Protein AF-X0WYN6-F1 (afdb_monomer)

pLDDT: mean 90.77, std 12.73, range [41.03, 98.69]

Structure (mmCIF, N/CA/C/O backbone):
data_AF-X0WYN6-F1
#
_entry.id   AF-X0WYN6-F1
#
loop_
_atom_site.group_PDB
_atom_site.id
_atom_site.type_symbol
_atom_site.label_atom_id
_atom_site.label_alt_id
_atom_site.label_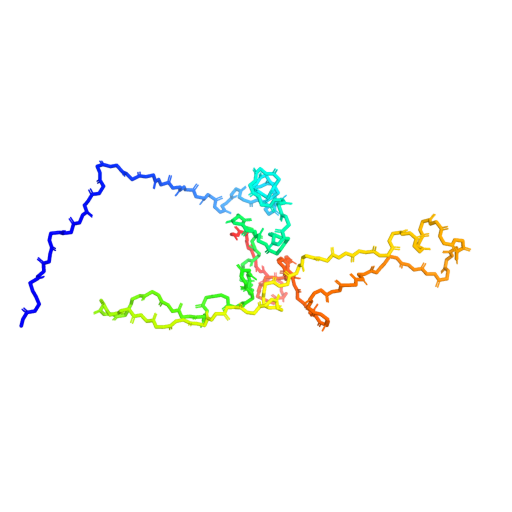comp_id
_atom_site.label_asym_id
_atom_site.label_entity_id
_atom_site.label_seq_id
_atom_site.pdbx_PDB_ins_code
_atom_site.Cartn_x
_atom_site.Cartn_y
_atom_site.Cartn_z
_atom_site.occupancy
_atom_site.B_iso_or_equiv
_atom_site.auth_seq_id
_atom_site.auth_comp_id
_atom_site.auth_asym_id
_atom_site.auth_atom_id
_atom_site.pdbx_PDB_model_num
ATOM 1 N N . MET A 1 1 ? -13.699 32.041 25.623 1.00 41.03 1 MET A N 1
ATOM 2 C CA . MET A 1 1 ? -14.472 30.785 25.516 1.00 41.03 1 MET A CA 1
ATOM 3 C C . MET A 1 1 ? -14.873 30.617 24.063 1.00 41.03 1 MET A C 1
ATOM 5 O O . MET A 1 1 ? -15.669 31.415 23.590 1.00 41.03 1 MET A O 1
ATOM 9 N N . ALA A 1 2 ? -14.273 29.673 23.338 1.00 46.97 2 ALA A N 1
ATOM 10 C CA . ALA A 1 2 ? -14.686 29.385 21.968 1.00 46.97 2 ALA A CA 1
ATOM 11 C C . ALA A 1 2 ? -16.079 28.740 22.003 1.00 46.97 2 ALA A C 1
ATOM 13 O O . ALA A 1 2 ? -16.290 27.730 22.676 1.00 46.97 2 ALA A O 1
ATOM 14 N N . THR A 1 3 ? -17.046 29.357 21.334 1.00 49.25 3 THR A N 1
ATOM 15 C CA . THR A 1 3 ? -18.385 28.808 21.130 1.00 49.25 3 THR A CA 1
ATOM 16 C C . THR A 1 3 ? -18.256 27.507 20.341 1.00 49.25 3 THR A C 1
ATOM 18 O O . THR A 1 3 ? -17.789 27.513 19.204 1.00 49.25 3 THR A O 1
ATOM 21 N N . LYS A 1 4 ? -18.649 26.374 20.942 1.00 60.62 4 LYS A N 1
ATOM 22 C CA . LYS A 1 4 ? -18.767 25.089 20.238 1.00 60.62 4 LYS A CA 1
ATOM 23 C C . LYS A 1 4 ? -19.792 25.256 19.115 1.00 60.62 4 LYS A C 1
ATOM 25 O O . LYS A 1 4 ? -20.994 25.285 19.370 1.00 60.62 4 LYS A O 1
ATOM 30 N N . GLY A 1 5 ? -19.310 25.432 17.887 1.00 62.56 5 GLY A N 1
ATOM 31 C CA . GLY A 1 5 ? -20.147 25.457 16.694 1.00 62.56 5 GLY A CA 1
ATOM 32 C C . GLY A 1 5 ? -20.925 24.148 16.553 1.00 62.56 5 GLY A C 1
ATOM 33 O O . GLY A 1 5 ? -20.474 23.090 16.994 1.00 62.56 5 GLY A O 1
ATOM 34 N N . LYS A 1 6 ? -22.116 24.223 15.955 1.00 66.88 6 LYS A N 1
ATOM 35 C CA . LYS A 1 6 ? -22.964 23.060 15.674 1.00 66.88 6 LYS A CA 1
ATOM 36 C C . LYS A 1 6 ? -22.184 22.072 14.800 1.00 66.88 6 LYS A C 1
ATOM 38 O O . LYS A 1 6 ? -21.827 22.403 13.674 1.00 66.88 6 LYS A O 1
ATOM 43 N N . GLN A 1 7 ? -21.922 20.877 15.325 1.00 72.25 7 GLN A N 1
ATOM 44 C CA . GLN A 1 7 ? -21.230 19.815 14.600 1.00 72.25 7 GLN A CA 1
ATOM 45 C C . GLN A 1 7 ? -22.065 19.432 13.372 1.00 72.25 7 GLN A C 1
ATOM 47 O O . GLN A 1 7 ? -23.235 19.061 13.498 1.00 72.25 7 GLN A O 1
ATOM 52 N N . MET A 1 8 ? -21.494 19.595 12.178 1.00 79.25 8 MET A N 1
ATOM 53 C CA . MET A 1 8 ? -22.143 19.182 10.937 1.00 79.25 8 MET A CA 1
ATOM 54 C C . MET A 1 8 ? -22.258 17.658 10.956 1.00 79.25 8 MET A C 1
ATOM 56 O O . MET A 1 8 ? -21.262 16.965 11.147 1.00 79.25 8 MET A O 1
ATOM 60 N N . THR A 1 9 ? -23.475 17.143 10.817 1.00 85.75 9 THR A N 1
ATOM 61 C CA . THR A 1 9 ? -23.752 15.704 10.850 1.00 85.75 9 THR A CA 1
ATOM 62 C C . THR A 1 9 ? -24.212 15.249 9.474 1.00 85.75 9 THR A C 1
ATOM 64 O O . THR A 1 9 ? -24.998 15.931 8.814 1.00 85.75 9 THR A O 1
ATOM 67 N N . SER A 1 10 ? -23.692 14.108 9.022 1.00 89.50 10 SER A N 1
ATOM 68 C CA . SER A 1 10 ? -24.180 13.459 7.807 1.00 89.50 10 SER A CA 1
ATOM 69 C C . SER A 1 10 ? -25.486 12.723 8.098 1.00 89.50 10 SER A C 1
ATOM 71 O O . SER A 1 10 ? -25.633 12.112 9.155 1.00 89.50 10 SER A O 1
ATOM 73 N N . GLN A 1 11 ? -26.417 12.730 7.142 1.00 94.50 11 GLN A N 1
ATOM 74 C CA . GLN A 1 11 ? -27.670 11.972 7.248 1.00 94.50 11 GLN A CA 1
ATOM 75 C C . GLN A 1 11 ? -27.462 10.461 7.065 1.00 94.50 11 GLN A C 1
ATOM 77 O O . GLN A 1 11 ? -28.289 9.662 7.498 1.00 94.50 11 GLN A O 1
ATOM 82 N N . ARG A 1 12 ? -26.377 10.055 6.388 1.00 96.12 12 ARG A N 1
ATOM 83 C CA . ARG A 1 12 ? -26.022 8.650 6.126 1.00 96.12 12 ARG A CA 1
ATOM 84 C C . ARG A 1 12 ? -24.507 8.462 6.168 1.00 96.12 12 ARG A C 1
ATOM 86 O O . ARG A 1 12 ? -23.762 9.372 5.818 1.00 96.12 12 ARG A O 1
ATOM 93 N N . GLN A 1 13 ? -24.061 7.266 6.538 1.00 95.31 13 GLN A N 1
ATOM 94 C CA . GLN A 1 13 ? -22.648 6.895 6.582 1.00 95.31 13 GLN A CA 1
ATOM 95 C C . GLN A 1 13 ? -22.429 5.633 5.744 1.00 95.31 13 GLN A C 1
ATOM 97 O O . GLN A 1 13 ? -23.089 4.621 5.976 1.00 95.31 13 GLN A O 1
ATOM 102 N N . LEU A 1 14 ? -21.522 5.696 4.766 1.00 97.31 14 LEU A N 1
ATOM 103 C CA . LEU A 1 14 ? -21.011 4.499 4.095 1.00 97.31 14 LEU A CA 1
ATOM 104 C C . LEU A 1 14 ? -20.043 3.781 5.039 1.00 97.31 14 LEU A C 1
ATOM 106 O O . LEU A 1 14 ? -19.267 4.435 5.738 1.00 97.31 14 LEU A O 1
ATOM 110 N N . ALA A 1 15 ? -20.098 2.454 5.060 1.00 97.12 15 ALA A N 1
ATOM 111 C CA . ALA A 1 15 ? -19.247 1.615 5.891 1.00 97.12 15 ALA A CA 1
ATOM 112 C C . ALA A 1 15 ? -18.784 0.392 5.095 1.00 97.12 15 ALA A C 1
ATOM 114 O O . ALA A 1 15 ? -19.501 -0.085 4.214 1.00 97.12 15 ALA A O 1
ATOM 115 N N . TRP A 1 16 ? -17.603 -0.113 5.440 1.00 97.88 16 TRP A N 1
ATOM 116 C CA . TRP A 1 16 ? -16.998 -1.300 4.847 1.00 97.88 16 TRP A CA 1
ATOM 117 C C . TRP A 1 16 ? -16.734 -2.340 5.930 1.00 97.88 16 TRP A C 1
ATOM 119 O O . TRP A 1 16 ? -16.474 -1.993 7.082 1.00 97.88 16 TRP A O 1
ATOM 129 N N . VAL A 1 17 ? -16.801 -3.613 5.551 1.00 98.06 17 VAL A N 1
ATOM 130 C CA . VAL A 1 17 ? -16.438 -4.743 6.408 1.00 98.06 17 VAL A CA 1
ATOM 131 C C . VAL A 1 17 ? -15.464 -5.610 5.625 1.00 98.06 17 VAL A C 1
ATOM 133 O O . VAL A 1 17 ? -15.786 -6.052 4.523 1.00 98.06 17 VAL A O 1
ATOM 136 N N . PHE A 1 18 ? -14.291 -5.847 6.205 1.00 97.62 18 PHE A N 1
ATOM 137 C CA . PHE A 1 18 ? -13.262 -6.720 5.653 1.00 97.62 18 PHE A CA 1
ATOM 138 C C . PHE A 1 18 ? -13.195 -7.992 6.501 1.00 97.62 18 PHE A C 1
ATOM 140 O O . PHE A 1 18 ? -12.959 -7.925 7.706 1.00 97.62 18 PHE A O 1
ATOM 147 N N . ASP A 1 19 ? -13.447 -9.148 5.886 1.00 98.38 19 ASP A N 1
ATOM 148 C CA . ASP A 1 19 ? -13.337 -10.447 6.556 1.00 98.38 19 ASP A CA 1
ATOM 149 C C . ASP A 1 19 ? -11.922 -11.002 6.376 1.00 98.38 19 ASP A C 1
ATOM 151 O O . ASP A 1 19 ? -11.578 -11.554 5.327 1.00 98.38 19 ASP A O 1
ATOM 155 N N . LEU A 1 20 ? -11.104 -10.856 7.417 1.00 98.38 20 LEU A N 1
ATOM 156 C CA . LEU A 1 20 ? -9.699 -11.268 7.405 1.00 98.38 20 LEU A CA 1
ATOM 157 C C . LEU A 1 20 ? -9.524 -12.792 7.335 1.00 98.38 20 LEU A C 1
ATOM 159 O O . LEU A 1 20 ? -8.460 -13.258 6.950 1.00 98.38 20 LEU A O 1
ATOM 163 N N . ASN A 1 21 ? -10.572 -13.578 7.612 1.00 98.44 21 ASN A N 1
ATOM 164 C CA . ASN A 1 21 ? -10.540 -15.031 7.411 1.00 98.44 21 ASN A CA 1
ATOM 165 C C . ASN A 1 21 ? -10.623 -15.417 5.927 1.00 98.44 21 ASN A C 1
ATOM 167 O O . ASN A 1 21 ? -10.370 -16.567 5.571 1.00 98.44 21 ASN A O 1
ATOM 171 N N . LYS A 1 22 ? -11.055 -14.486 5.068 1.00 98.38 22 LYS A N 1
ATOM 172 C CA . LYS A 1 22 ? -11.306 -14.721 3.639 1.00 98.38 22 LYS A CA 1
ATOM 173 C C . LYS A 1 22 ? -10.367 -13.948 2.724 1.00 98.38 22 LYS A C 1
ATOM 175 O O . LYS A 1 22 ? -10.362 -14.215 1.523 1.00 98.38 22 LYS A O 1
ATOM 180 N N . CYS A 1 23 ? -9.620 -12.985 3.255 1.00 98.56 23 CYS A N 1
ATOM 181 C CA . CYS A 1 23 ? -8.604 -12.284 2.487 1.00 98.56 23 CYS A CA 1
ATOM 182 C C . CYS A 1 23 ? -7.462 -13.248 2.150 1.00 98.56 23 CYS A C 1
ATOM 184 O O . CYS A 1 23 ? -6.943 -13.931 3.027 1.00 98.56 23 CYS A O 1
ATOM 186 N N . ILE A 1 24 ? -7.080 -13.293 0.874 1.00 98.44 24 ILE A N 1
ATOM 187 C CA . ILE A 1 24 ? -6.012 -14.169 0.367 1.00 98.44 24 ILE A CA 1
ATOM 188 C C . ILE A 1 24 ? -4.813 -13.381 -0.176 1.00 98.44 24 ILE A C 1
ATOM 190 O O . ILE A 1 24 ? -4.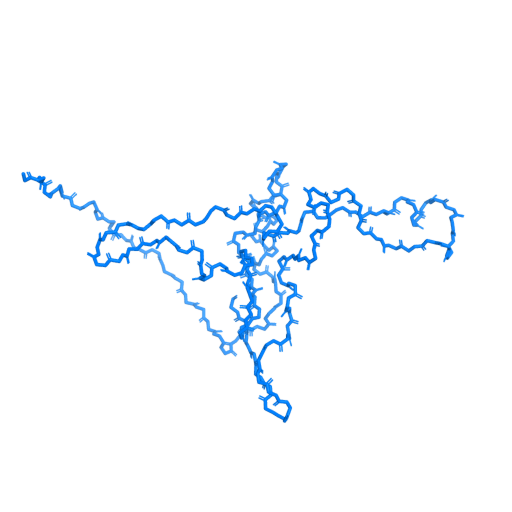020 -13.937 -0.923 1.00 98.44 24 ILE A O 1
ATOM 194 N N . GLY A 1 25 ? -4.735 -12.074 0.093 1.00 98.19 25 GLY A N 1
ATOM 195 C CA . GLY A 1 25 ? -3.580 -11.260 -0.304 1.00 98.19 25 GLY A CA 1
ATOM 196 C C . GLY A 1 25 ? -3.399 -11.050 -1.813 1.00 98.19 25 GLY A C 1
ATOM 197 O O . GLY A 1 25 ? -2.363 -10.573 -2.242 1.00 98.19 25 GLY A O 1
ATOM 198 N N . CYS A 1 26 ? -4.391 -11.356 -2.659 1.00 98.25 26 CYS A N 1
ATOM 199 C CA . CYS A 1 26 ? -4.203 -11.410 -4.119 1.00 98.25 26 CYS A CA 1
ATOM 200 C C . CYS A 1 26 ? -4.056 -10.054 -4.844 1.00 98.25 26 CYS A C 1
ATOM 202 O O . CYS A 1 26 ? -4.060 -10.025 -6.075 1.00 98.25 26 CYS A O 1
ATOM 204 N N . GLN A 1 27 ? -4.024 -8.931 -4.120 1.00 98.44 27 GLN A N 1
ATOM 205 C CA . GLN A 1 27 ? -3.858 -7.566 -4.649 1.00 98.44 27 GLN A CA 1
ATOM 206 C C . GLN A 1 27 ? -4.890 -7.101 -5.697 1.00 98.44 27 GLN A C 1
ATOM 208 O O . GLN A 1 27 ? -4.747 -6.032 -6.292 1.00 98.44 27 GLN A O 1
ATOM 213 N N . THR A 1 28 ? -5.974 -7.849 -5.925 1.00 98.69 28 THR A N 1
ATOM 214 C CA . THR A 1 28 ? -6.960 -7.504 -6.965 1.00 98.69 28 THR A CA 1
ATOM 215 C C . THR A 1 28 ? -7.674 -6.184 -6.662 1.00 98.69 28 THR A C 1
ATOM 217 O O . THR A 1 28 ? -7.913 -5.398 -7.574 1.00 98.69 28 THR A O 1
ATOM 220 N N . CYS A 1 29 ? -7.987 -5.903 -5.394 1.00 98.12 29 CYS A N 1
ATOM 221 C CA . CYS A 1 29 ? -8.564 -4.621 -4.977 1.00 98.12 29 CYS A CA 1
ATOM 222 C C . CYS A 1 29 ? -7.592 -3.450 -5.193 1.00 98.12 29 CYS A C 1
ATOM 224 O O . CYS A 1 29 ? -8.014 -2.405 -5.694 1.00 98.12 29 CYS A O 1
ATOM 226 N N . SER A 1 30 ? -6.310 -3.642 -4.871 1.00 97.75 30 SER A N 1
ATOM 227 C CA . SER A 1 30 ? -5.239 -2.664 -5.075 1.00 97.75 30 SER A CA 1
ATOM 228 C C . SER A 1 30 ? -5.123 -2.292 -6.553 1.00 97.75 30 SER A C 1
ATOM 230 O O . SER A 1 30 ? -5.236 -1.120 -6.913 1.00 97.75 30 SER A O 1
ATOM 232 N N . VAL A 1 31 ? -5.007 -3.297 -7.430 1.00 98.00 31 VAL A N 1
ATOM 233 C CA . VAL A 1 31 ? -4.910 -3.092 -8.883 1.00 98.00 31 VAL A CA 1
ATOM 234 C C . VAL A 1 31 ? -6.190 -2.480 -9.446 1.00 98.00 31 VAL A C 1
ATOM 236 O O . VAL A 1 31 ? -6.108 -1.519 -10.201 1.00 98.00 31 VAL A O 1
ATOM 239 N N . ALA A 1 32 ? -7.372 -2.966 -9.055 1.00 98.56 32 ALA A N 1
ATOM 240 C CA . ALA A 1 32 ? -8.642 -2.427 -9.544 1.00 98.56 32 ALA A CA 1
ATOM 241 C C . ALA A 1 32 ? -8.813 -0.937 -9.210 1.00 98.56 32 ALA A C 1
ATOM 243 O O . ALA A 1 32 ? -9.306 -0.175 -10.036 1.00 98.56 32 ALA A O 1
ATOM 244 N N . CYS A 1 33 ? -8.400 -0.511 -8.014 1.00 98.31 33 CYS A N 1
ATOM 245 C CA . CYS A 1 33 ? -8.416 0.899 -7.643 1.00 98.31 33 CYS A CA 1
ATOM 246 C C . CYS A 1 33 ? -7.392 1.705 -8.449 1.00 98.31 33 CYS A C 1
ATOM 248 O O . CYS A 1 33 ? -7.733 2.768 -8.967 1.00 98.31 33 CYS A O 1
ATOM 250 N N . LYS A 1 34 ? -6.170 1.174 -8.588 1.00 96.94 34 LYS A N 1
ATOM 251 C CA . LYS A 1 34 ? -5.078 1.809 -9.329 1.00 96.94 34 LYS A CA 1
ATOM 252 C C . LYS A 1 34 ? -5.491 2.122 -10.761 1.00 96.94 34 LYS A C 1
ATOM 254 O O . LYS A 1 34 ? -5.463 3.285 -11.141 1.00 96.94 34 LYS A O 1
ATOM 259 N N . VAL A 1 35 ? -5.953 1.108 -11.492 1.00 97.50 35 VAL A N 1
ATOM 260 C CA . VAL A 1 35 ? -6.281 1.235 -12.921 1.00 97.50 35 VAL A CA 1
ATOM 261 C C . VAL A 1 35 ? -7.562 2.018 -13.195 1.00 97.50 35 VAL A C 1
ATOM 263 O O . VAL A 1 35 ? -7.830 2.413 -14.321 1.00 97.50 35 VAL A O 1
ATOM 266 N N . LEU A 1 36 ? -8.399 2.216 -12.173 1.00 98.19 36 LEU A N 1
ATOM 267 C 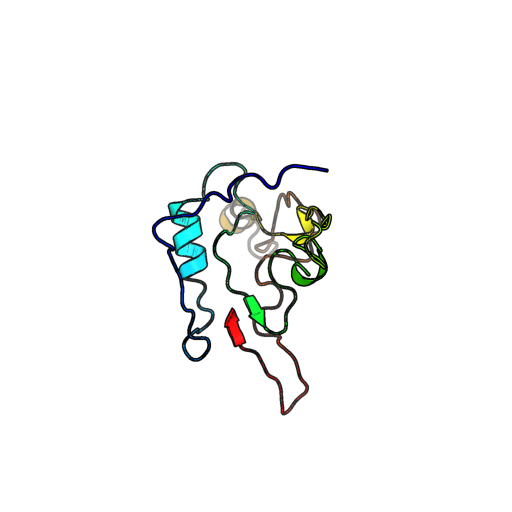CA . LEU A 1 36 ? -9.621 3.000 -12.314 1.00 98.19 36 LEU A CA 1
ATOM 268 C C . LEU A 1 36 ? -9.401 4.481 -11.991 1.00 98.19 36 LEU A C 1
ATOM 270 O O . LEU A 1 36 ? -10.105 5.321 -12.546 1.00 98.19 36 LEU A O 1
ATOM 274 N N . TRP A 1 37 ? -8.473 4.802 -11.082 1.00 98.00 37 TRP A N 1
ATOM 275 C CA . TRP A 1 37 ? -8.405 6.142 -10.493 1.00 98.00 37 TRP A CA 1
ATOM 276 C C . TRP A 1 37 ? -7.022 6.788 -10.403 1.00 98.00 37 TRP A C 1
ATOM 278 O O . TRP A 1 37 ? -6.965 8.003 -10.246 1.00 98.00 37 TRP A O 1
ATOM 288 N N . ALA A 1 38 ? -5.929 6.023 -10.430 1.00 95.44 38 ALA A N 1
ATOM 289 C CA . ALA A 1 38 ? -4.597 6.513 -10.063 1.00 95.44 38 ALA A CA 1
ATOM 290 C C . ALA A 1 38 ? -3.512 6.106 -11.081 1.00 95.44 38 ALA A C 1
ATOM 292 O O . ALA A 1 38 ? -2.425 5.659 -10.697 1.00 95.44 38 ALA A O 1
ATOM 293 N N . GLU A 1 39 ? -3.823 6.256 -12.373 1.00 94.12 39 GLU A N 1
ATOM 294 C CA . GLU A 1 39 ? -2.903 6.017 -13.503 1.00 94.12 39 GLU A CA 1
ATOM 295 C C . GLU A 1 39 ? -2.318 7.300 -14.114 1.00 94.12 39 GLU A C 1
ATOM 297 O O . GLU A 1 39 ? -1.453 7.218 -14.984 1.00 94.12 39 GLU A O 1
ATOM 302 N N . ASP A 1 40 ? -2.782 8.473 -13.679 1.00 95.00 40 ASP A N 1
ATOM 303 C CA . ASP A 1 40 ? -2.333 9.753 -14.225 1.00 95.00 40 ASP A CA 1
ATOM 304 C C . ASP A 1 40 ? -0.882 10.081 -13.820 1.00 95.00 40 ASP A C 1
ATOM 306 O O . ASP A 1 40 ? -0.379 9.621 -12.790 1.00 95.00 40 ASP A O 1
ATOM 310 N N . GLU A 1 41 ? -0.226 10.927 -14.621 1.00 92.38 41 GLU A N 1
ATOM 311 C CA . GLU A 1 41 ? 1.144 11.399 -14.378 1.00 92.38 41 GLU A CA 1
ATOM 312 C C . GLU A 1 41 ? 1.279 12.026 -12.979 1.00 92.38 41 GLU A C 1
ATOM 314 O O . GLU A 1 41 ? 0.502 12.902 -12.583 1.00 92.38 41 GLU A O 1
ATOM 319 N N . GLY A 1 42 ? 2.278 11.571 -12.221 1.00 89.69 42 GLY A N 1
ATOM 320 C CA . GLY A 1 42 ? 2.523 11.985 -10.838 1.00 89.69 42 GLY A CA 1
ATOM 321 C C . GLY A 1 42 ? 1.761 11.168 -9.789 1.00 89.69 42 GLY A C 1
ATOM 322 O O . GLY A 1 42 ? 1.932 11.410 -8.590 1.00 89.69 42 GLY A O 1
ATOM 323 N N . MET A 1 43 ? 0.927 10.206 -10.198 1.00 92.50 43 MET A N 1
ATOM 324 C CA . MET A 1 43 ? 0.211 9.295 -9.297 1.00 92.50 43 MET A CA 1
ATOM 325 C C . MET A 1 43 ? 0.842 7.905 -9.213 1.00 92.50 43 MET A C 1
ATOM 327 O O . MET A 1 43 ? 0.265 7.005 -8.604 1.00 92.50 43 MET A O 1
ATOM 331 N N . GLU A 1 44 ? 2.028 7.691 -9.777 1.00 88.94 44 GLU A N 1
ATOM 332 C CA . GLU A 1 44 ? 2.652 6.373 -9.923 1.00 88.94 44 GLU A CA 1
ATOM 333 C C . GLU A 1 44 ? 2.832 5.680 -8.563 1.00 88.94 44 GLU A C 1
ATOM 335 O O . GLU A 1 44 ? 2.528 4.493 -8.428 1.00 88.94 44 GLU A O 1
ATOM 340 N N . GLN A 1 45 ? 3.206 6.438 -7.528 1.00 88.44 45 GLN A N 1
ATOM 341 C CA . GLN A 1 45 ? 3.386 5.953 -6.151 1.00 88.44 45 GLN A CA 1
ATOM 342 C C . GLN A 1 45 ? 2.078 5.849 -5.349 1.00 88.44 45 GLN A C 1
ATOM 344 O O . GLN A 1 45 ? 2.057 5.278 -4.259 1.00 88.44 45 GLN A O 1
ATOM 349 N N . MET A 1 46 ? 0.968 6.386 -5.865 1.00 92.81 46 MET A N 1
ATOM 350 C CA . MET A 1 46 ? -0.303 6.411 -5.148 1.00 92.81 46 MET A CA 1
ATOM 351 C C . MET A 1 46 ? -1.024 5.068 -5.268 1.00 92.81 46 MET A C 1
ATOM 353 O O . MET A 1 46 ? -1.438 4.659 -6.355 1.00 92.81 46 MET A O 1
ATOM 357 N N . TRP A 1 47 ? -1.220 4.415 -4.125 1.00 93.62 47 TRP A N 1
ATOM 358 C CA . TRP A 1 47 ? -2.040 3.215 -3.974 1.00 93.62 47 TRP A CA 1
ATOM 359 C C . TRP A 1 47 ? -3.121 3.495 -2.933 1.00 93.62 47 TRP A C 1
ATOM 361 O O . TRP A 1 47 ? -2.882 3.385 -1.736 1.00 93.62 47 TRP A O 1
ATOM 371 N N . TRP A 1 48 ? -4.304 3.931 -3.376 1.00 95.94 48 TRP A N 1
ATOM 372 C CA . TRP A 1 48 ? -5.391 4.286 -2.448 1.00 95.94 48 TRP A CA 1
ATOM 373 C C . TRP A 1 48 ? -6.012 3.059 -1.777 1.00 95.94 48 TRP A C 1
ATOM 375 O O . TRP A 1 48 ? -6.487 3.149 -0.649 1.00 95.94 48 TRP A O 1
ATOM 385 N N . MET A 1 49 ? -5.996 1.922 -2.474 1.00 97.00 49 MET A N 1
ATOM 386 C CA . MET A 1 49 ? -6.270 0.608 -1.905 1.00 97.00 49 MET A CA 1
ATOM 387 C C . MET A 1 49 ? -4.951 -0.153 -1.838 1.00 97.00 49 MET A C 1
ATOM 389 O O . MET A 1 49 ? -4.282 -0.314 -2.859 1.00 97.00 49 MET A O 1
ATOM 393 N N . THR A 1 50 ? -4.592 -0.608 -0.644 1.00 96.06 50 THR A N 1
ATOM 394 C CA . THR A 1 50 ? -3.432 -1.467 -0.404 1.00 96.06 50 THR A CA 1
ATOM 395 C C . THR A 1 50 ? -3.880 -2.741 0.297 1.00 96.06 50 THR A C 1
ATOM 397 O O . THR A 1 50 ? -4.961 -2.809 0.881 1.00 96.06 50 THR A O 1
ATOM 400 N N . THR A 1 51 ? -3.057 -3.775 0.194 1.00 97.81 51 THR A N 1
ATOM 401 C CA . THR A 1 51 ? -3.168 -5.000 0.979 1.00 97.81 51 THR A CA 1
ATOM 402 C C . THR A 1 51 ? -1.753 -5.355 1.393 1.00 97.81 51 THR A C 1
ATOM 404 O O . THR A 1 51 ? -0.888 -5.494 0.531 1.00 97.81 51 THR A O 1
ATOM 407 N N . ASN A 1 52 ? -1.501 -5.432 2.692 1.00 97.38 52 ASN A N 1
ATOM 408 C CA . ASN A 1 52 ? -0.179 -5.639 3.267 1.00 97.38 52 ASN A CA 1
ATOM 409 C C . ASN A 1 52 ? -0.194 -6.881 4.158 1.00 97.38 52 ASN A C 1
ATOM 411 O O . ASN A 1 52 ? -1.221 -7.238 4.740 1.00 97.38 52 ASN A O 1
ATOM 415 N N . THR A 1 53 ? 0.966 -7.512 4.303 1.00 98.56 53 THR A N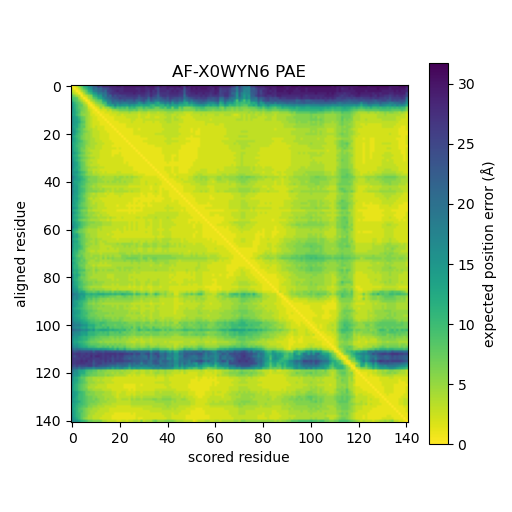 1
ATOM 416 C CA . THR A 1 53 ? 1.161 -8.581 5.285 1.00 98.56 53 THR A CA 1
ATOM 417 C C . THR A 1 53 ? 1.176 -7.998 6.699 1.00 98.56 53 THR A C 1
ATOM 419 O O . THR A 1 53 ? 1.724 -6.922 6.936 1.00 98.56 53 THR A O 1
ATOM 422 N N . GLN A 1 54 ? 0.538 -8.696 7.638 1.00 97.94 54 GLN A N 1
ATOM 423 C CA . GLN A 1 54 ? 0.483 -8.341 9.053 1.00 97.94 54 GLN A CA 1
ATOM 424 C C . GLN A 1 54 ? 0.926 -9.524 9.928 1.00 97.94 54 GLN A C 1
ATOM 426 O O . GLN A 1 54 ? 0.390 -10.620 9.748 1.00 97.94 54 GLN A O 1
ATOM 431 N N . PRO A 1 55 ? 1.834 -9.329 10.907 1.00 97.94 55 PRO A N 1
ATOM 432 C CA . PRO A 1 55 ? 2.546 -8.083 11.203 1.00 97.94 55 PRO A CA 1
ATOM 433 C C . PRO A 1 55 ? 3.517 -7.709 10.072 1.00 97.94 55 PRO A C 1
ATOM 435 O O . PRO A 1 55 ? 4.100 -8.587 9.443 1.00 97.94 55 PRO A O 1
ATOM 438 N N . GLY A 1 56 ? 3.667 -6.410 9.825 1.00 96.88 56 GLY A N 1
ATOM 439 C CA . GLY A 1 56 ? 4.502 -5.858 8.760 1.00 96.88 56 GLY A CA 1
ATOM 440 C C . GLY A 1 56 ? 4.582 -4.335 8.856 1.00 96.88 56 GLY A C 1
ATOM 441 O O . GLY A 1 56 ? 3.945 -3.717 9.709 1.00 96.88 56 GLY A O 1
ATOM 442 N N . ARG A 1 57 ? 5.379 -3.710 7.993 1.00 96.12 57 ARG A N 1
ATOM 443 C CA . ARG A 1 57 ? 5.621 -2.257 7.991 1.00 96.12 57 ARG A CA 1
ATOM 444 C C . ARG A 1 57 ? 4.588 -1.493 7.167 1.00 96.12 57 ARG A C 1
ATOM 446 O O . ARG A 1 57 ? 4.439 -0.288 7.356 1.00 96.12 57 ARG A O 1
ATOM 453 N N . GLY A 1 58 ? 3.872 -2.178 6.278 1.00 94.88 58 GLY A N 1
ATOM 454 C CA . GLY A 1 58 ? 2.783 -1.615 5.482 1.00 94.88 58 GLY A CA 1
ATOM 455 C C . GLY A 1 58 ? 3.219 -0.574 4.443 1.00 94.88 58 GLY A C 1
ATOM 456 O O . GLY A 1 58 ? 4.385 -0.494 4.049 1.00 94.88 58 GLY A O 1
ATOM 457 N N . ALA A 1 59 ? 2.249 0.223 3.989 1.00 93.62 59 ALA A N 1
ATOM 458 C CA . ALA A 1 59 ? 2.424 1.241 2.958 1.00 93.62 59 ALA A CA 1
ATOM 459 C C . ALA A 1 59 ? 1.667 2.536 3.331 1.00 93.62 59 ALA A C 1
ATOM 461 O O . ALA A 1 59 ? 0.434 2.510 3.381 1.00 93.62 59 ALA A O 1
ATOM 462 N N . PRO A 1 60 ? 2.354 3.676 3.555 1.00 93.88 60 PRO A N 1
ATOM 463 C CA . PRO A 1 60 ? 3.812 3.848 3.609 1.00 93.88 60 PRO A CA 1
ATOM 464 C C . PRO A 1 60 ? 4.486 2.995 4.686 1.00 93.88 60 PRO A C 1
ATOM 466 O O . PRO A 1 60 ? 3.849 2.567 5.647 1.00 93.88 60 PRO A O 1
ATOM 469 N N . ARG A 1 61 ? 5.792 2.786 4.543 1.00 94.38 61 ARG A N 1
ATOM 470 C CA . ARG A 1 61 ? 6.602 2.066 5.527 1.00 94.38 61 ARG A CA 1
ATOM 471 C C . ARG A 1 61 ? 6.466 2.685 6.919 1.00 94.38 61 ARG A C 1
ATOM 473 O O . ARG A 1 61 ? 6.724 3.870 7.074 1.00 94.38 61 ARG A O 1
ATOM 480 N N . ASP A 1 62 ? 6.137 1.874 7.919 1.00 96.25 62 ASP A N 1
ATOM 481 C CA . ASP A 1 62 ? 5.966 2.250 9.332 1.00 96.25 62 ASP A CA 1
ATOM 482 C C . ASP A 1 62 ? 4.828 3.255 9.608 1.00 96.25 62 ASP A C 1
ATOM 484 O O . ASP A 1 62 ? 4.864 3.983 10.609 1.00 96.25 62 ASP A O 1
ATOM 488 N N . TRP A 1 63 ? 3.799 3.289 8.751 1.00 95.88 63 TRP A N 1
ATOM 489 C CA . TRP A 1 63 ? 2.693 4.256 8.830 1.00 95.88 63 TRP A CA 1
ATOM 490 C C . TRP A 1 63 ? 2.009 4.339 10.206 1.00 95.88 63 TRP A C 1
ATOM 492 O O . TRP A 1 63 ? 1.611 5.427 10.621 1.00 95.88 63 TRP A O 1
ATOM 502 N N . GLU A 1 64 ? 1.920 3.234 10.955 1.00 96.88 64 GLU A N 1
ATOM 503 C CA . GLU A 1 64 ? 1.300 3.197 12.291 1.00 96.88 64 GLU A CA 1
ATOM 504 C C . GLU A 1 64 ? 2.010 4.103 13.313 1.00 96.88 64 GLU A C 1
ATOM 506 O O . GLU A 1 64 ? 1.416 4.511 14.314 1.00 96.88 64 GLU A O 1
ATOM 511 N N . THR A 1 65 ? 3.275 4.453 13.062 1.00 96.81 65 THR A N 1
ATOM 512 C CA . THR A 1 65 ? 4.095 5.286 13.953 1.00 96.81 65 THR A CA 1
ATOM 513 C C . THR A 1 65 ? 4.242 6.734 13.487 1.00 96.81 65 THR A C 1
ATOM 515 O O . THR A 1 65 ? 4.852 7.545 14.184 1.00 96.81 65 THR A O 1
ATOM 518 N N . MET A 1 66 ? 3.635 7.104 12.354 1.00 97.06 66 MET A N 1
ATOM 519 C CA . MET A 1 66 ? 3.776 8.439 11.756 1.00 97.06 66 MET A CA 1
ATOM 520 C C . MET A 1 66 ? 2.979 9.540 12.472 1.00 97.06 66 MET A C 1
ATOM 522 O O . MET A 1 66 ? 3.086 10.711 12.114 1.00 97.06 66 MET A O 1
ATOM 526 N N . GLY A 1 67 ? 2.210 9.215 13.510 1.00 96.38 67 GLY A N 1
ATOM 527 C CA . GLY A 1 67 ? 1.438 10.197 14.273 1.00 96.38 67 GLY A CA 1
ATOM 528 C C . GLY A 1 67 ? 0.180 10.677 13.543 1.00 96.38 67 GLY A C 1
ATOM 529 O O . GLY A 1 67 ? -0.390 9.971 12.716 1.00 96.38 67 GLY A O 1
ATOM 530 N N . GLY A 1 68 ? -0.297 11.875 13.886 1.00 96.50 68 GLY A N 1
ATOM 531 C CA . GLY A 1 68 ? -1.617 12.352 13.464 1.00 96.50 68 GLY A CA 1
ATOM 532 C C . GLY A 1 68 ? -2.757 11.887 14.379 1.00 96.50 68 GLY A C 1
ATOM 533 O O . GLY A 1 68 ? -2.549 11.412 15.497 1.00 96.50 68 GLY A O 1
ATOM 534 N N . GLY A 1 69 ? -3.997 12.069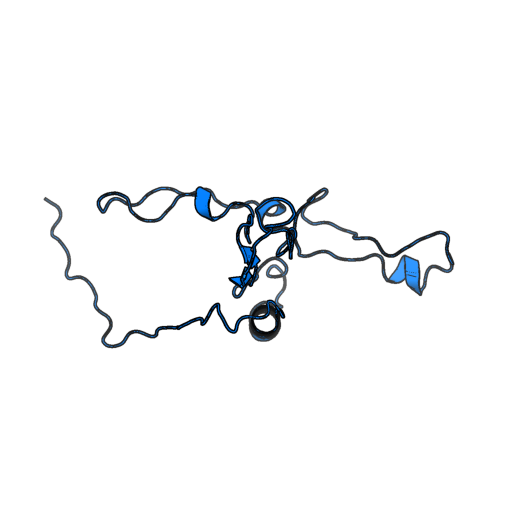 13.923 1.00 96.69 69 GLY A N 1
ATOM 535 C CA . GLY A 1 69 ? -5.189 11.757 14.714 1.00 96.69 69 GLY A CA 1
ATOM 536 C C . GLY A 1 69 ? -5.393 12.700 15.907 1.00 96.69 69 GLY A C 1
ATOM 537 O O . GLY A 1 69 ? -5.022 13.875 15.866 1.00 96.69 69 GLY A O 1
ATOM 538 N N . TYR A 1 70 ? -6.024 12.186 16.967 1.00 97.00 70 TYR A N 1
ATOM 539 C CA . TYR A 1 70 ? -6.396 12.957 18.155 1.00 97.00 70 TYR A CA 1
ATOM 540 C C . TYR A 1 70 ? -5.944 12.261 19.437 1.00 97.00 70 TYR A C 1
ATOM 542 O O . TYR A 1 70 ? -6.177 11.067 19.618 1.00 97.00 70 TYR A O 1
ATOM 550 N N . LYS A 1 71 ? -5.393 13.028 20.381 1.00 96.06 71 LYS A N 1
ATOM 551 C CA . LYS A 1 71 ? -5.096 12.571 21.744 1.00 96.06 71 LYS A CA 1
ATOM 552 C C . LYS A 1 71 ? -5.837 13.462 22.729 1.00 96.06 71 LYS A C 1
ATOM 554 O O . LYS A 1 71 ? -5.628 14.668 22.751 1.00 96.06 71 LYS A O 1
ATOM 559 N N . ASN A 1 72 ? -6.729 12.875 23.528 1.00 95.88 72 ASN A N 1
ATOM 560 C CA . ASN A 1 72 ? -7.602 13.612 24.454 1.00 95.88 72 ASN A CA 1
ATOM 561 C C . ASN A 1 72 ? -8.443 14.715 23.774 1.00 95.88 72 ASN A C 1
ATOM 563 O O . ASN A 1 72 ? -8.722 15.744 24.378 1.00 95.88 72 ASN A O 1
ATOM 567 N N . GLY A 1 73 ? -8.839 14.501 22.515 1.00 95.12 73 GLY A N 1
ATOM 568 C CA . GLY A 1 73 ? -9.597 15.475 21.720 1.00 95.12 73 GLY A CA 1
ATOM 569 C C . GLY A 1 73 ? -8.748 16.548 21.033 1.00 95.12 73 GLY A C 1
ATOM 570 O O . GLY A 1 73 ? -9.290 17.294 20.223 1.00 95.12 73 GLY A O 1
ATOM 571 N N . GLU A 1 74 ? -7.437 16.592 21.286 1.00 96.31 74 GLU A N 1
ATOM 572 C CA . GLU A 1 74 ? -6.523 17.545 20.656 1.00 96.31 74 GLU A CA 1
ATOM 573 C C . GLU A 1 74 ? -5.857 16.936 19.412 1.00 96.31 74 GLU A C 1
ATOM 575 O O . GLU A 1 74 ? -5.359 15.802 19.483 1.00 96.31 74 GLU A O 1
ATOM 580 N N . PRO A 1 75 ? -5.821 17.654 18.275 1.00 97.38 75 PRO A N 1
ATOM 581 C CA . PRO A 1 75 ? -5.184 17.172 17.055 1.00 97.38 75 PRO A CA 1
ATOM 582 C C . PRO A 1 75 ? -3.673 17.016 17.253 1.00 97.38 75 PRO A C 1
ATOM 584 O O . PRO A 1 75 ? -3.032 17.841 17.903 1.00 97.38 75 PRO A O 1
ATOM 587 N N . GLN A 1 76 ? -3.101 15.955 16.690 1.00 97.75 76 GLN A N 1
ATOM 588 C CA . GLN A 1 76 ? -1.660 15.703 16.725 1.00 97.75 76 GLN A CA 1
ATOM 589 C C . GLN A 1 76 ? -1.040 15.999 15.359 1.00 97.75 76 GLN A C 1
ATOM 591 O O . GLN A 1 76 ? -1.636 15.705 14.323 1.00 97.75 76 GLN A O 1
ATOM 596 N N . LEU A 1 77 ? 0.166 16.566 15.354 1.00 97.62 77 LEU A N 1
ATOM 597 C CA . LEU A 1 77 ? 0.963 16.662 14.132 1.00 97.62 77 LEU A CA 1
ATOM 598 C C . LEU A 1 77 ? 1.537 15.282 13.796 1.00 97.62 77 LEU A C 1
ATOM 600 O O . LEU A 1 77 ? 1.955 14.547 14.691 1.00 97.62 77 LEU A O 1
ATOM 604 N N . GLY A 1 78 ? 1.527 14.945 12.510 1.00 97.25 78 GLY A N 1
ATOM 605 C CA . GLY A 1 78 ? 2.119 13.724 11.977 1.00 97.25 78 GLY A CA 1
ATOM 606 C C . GLY A 1 78 ? 3.329 14.015 11.095 1.00 97.25 78 GLY A C 1
ATOM 607 O O . GLY A 1 78 ? 3.569 15.156 10.694 1.00 97.25 78 GLY A O 1
ATOM 608 N N . HIS A 1 79 ? 4.079 12.962 10.802 1.00 96.75 79 HIS A N 1
ATOM 609 C CA . HIS A 1 79 ? 5.138 12.937 9.804 1.00 96.75 79 HIS A CA 1
ATOM 610 C C . HIS A 1 79 ? 4.540 12.967 8.395 1.00 96.75 79 HIS A C 1
ATOM 612 O O . HIS A 1 79 ? 3.520 12.330 8.134 1.00 96.75 79 HIS A O 1
ATOM 618 N N . LEU A 1 80 ? 5.176 13.712 7.492 1.00 96.62 80 LEU A N 1
ATOM 619 C CA . LEU A 1 80 ? 4.844 13.690 6.070 1.00 96.62 80 LEU A CA 1
ATOM 620 C C . LEU A 1 80 ? 5.723 12.626 5.406 1.00 96.62 80 LEU A C 1
ATOM 622 O O . LEU A 1 80 ? 6.936 12.842 5.336 1.00 96.62 80 LEU A O 1
ATOM 626 N N . PRO A 1 81 ? 5.151 11.505 4.928 1.00 93.06 81 PRO A N 1
ATOM 627 C CA . PRO A 1 81 ? 5.953 10.436 4.362 1.00 93.06 81 PRO A CA 1
ATOM 628 C C . PRO A 1 81 ? 6.708 10.917 3.123 1.00 93.06 81 PRO A C 1
ATOM 630 O O . PRO A 1 81 ? 6.177 11.632 2.271 1.00 93.06 81 PRO A O 1
ATOM 633 N N . THR A 1 82 ? 7.961 10.502 3.033 1.00 91.00 82 THR A N 1
ATOM 634 C CA . THR A 1 82 ? 8.847 10.729 1.895 1.00 91.00 82 THR A CA 1
ATOM 635 C C . THR A 1 82 ? 8.543 9.754 0.758 1.00 91.00 82 THR A C 1
ATOM 637 O O . THR A 1 82 ? 7.937 8.699 0.958 1.00 91.00 82 THR A O 1
ATOM 640 N N . ALA A 1 83 ? 9.026 10.066 -0.445 1.00 86.06 83 ALA A N 1
ATOM 641 C CA . ALA A 1 83 ? 8.903 9.169 -1.592 1.00 86.06 83 ALA A CA 1
ATOM 642 C C . ALA A 1 83 ? 9.584 7.804 -1.350 1.00 86.06 83 ALA A C 1
ATOM 644 O O . ALA A 1 83 ? 9.089 6.789 -1.822 1.00 86.06 83 ALA A O 1
ATOM 645 N N . GLU A 1 84 ? 10.670 7.745 -0.570 1.00 85.75 84 GLU A N 1
ATOM 646 C CA . GLU A 1 84 ? 11.338 6.484 -0.206 1.00 85.75 84 GLU A CA 1
ATOM 647 C C . GLU A 1 84 ? 10.513 5.612 0.754 1.00 85.75 84 GLU A C 1
ATOM 649 O O . GLU A 1 84 ? 10.626 4.386 0.729 1.00 85.75 84 GLU A O 1
ATOM 654 N N . GLU A 1 85 ? 9.694 6.225 1.613 1.00 91.12 85 GLU A N 1
ATOM 655 C CA . GLU A 1 85 ? 8.827 5.506 2.556 1.00 91.12 85 GLU A CA 1
ATOM 656 C C . GLU A 1 85 ? 7.584 4.937 1.869 1.00 91.12 85 GLU A C 1
ATOM 658 O O . GLU A 1 85 ? 7.117 3.864 2.250 1.00 91.12 85 GLU A O 1
ATOM 663 N N . PHE A 1 86 ? 7.069 5.610 0.837 1.00 89.81 86 PHE A N 1
ATOM 664 C CA . PHE A 1 86 ? 6.097 5.009 -0.079 1.00 89.81 86 PHE A CA 1
ATOM 665 C C . PHE A 1 86 ? 6.756 3.935 -0.955 1.00 89.81 86 PHE A C 1
ATOM 667 O O . PHE A 1 86 ? 6.248 2.820 -1.071 1.00 89.81 86 PHE A O 1
ATOM 674 N N . GLY A 1 87 ? 7.901 4.270 -1.551 1.00 86.69 87 GLY A N 1
ATOM 675 C CA . GLY A 1 87 ? 8.543 3.495 -2.604 1.00 86.69 87 GLY A CA 1
ATOM 676 C C . GLY A 1 87 ? 7.656 3.331 -3.847 1.00 86.69 87 GLY A C 1
ATOM 677 O O . GLY A 1 87 ? 6.634 3.998 -4.017 1.00 86.69 87 GLY A O 1
ATOM 678 N N . GLY A 1 88 ? 8.046 2.414 -4.735 1.00 83.69 88 GLY A N 1
ATOM 679 C CA . GLY A 1 88 ? 7.314 2.142 -5.975 1.00 83.69 88 GLY A CA 1
ATOM 680 C C . GLY A 1 88 ? 7.524 3.201 -7.063 1.00 83.69 88 GLY A C 1
ATOM 681 O O . GLY A 1 88 ? 8.483 3.970 -7.026 1.00 83.69 88 GLY A O 1
ATOM 682 N N . GLY A 1 89 ? 6.637 3.203 -8.067 1.00 81.62 89 GLY A N 1
ATOM 683 C CA . GLY A 1 89 ? 6.796 4.036 -9.268 1.00 81.62 89 GLY A CA 1
ATOM 684 C C . GLY A 1 89 ? 8.041 3.676 -10.086 1.00 81.62 89 GLY A C 1
ATOM 685 O O . GLY A 1 89 ? 8.640 4.546 -10.708 1.00 81.62 89 GLY A O 1
ATOM 686 N N . TRP A 1 90 ? 8.470 2.413 -10.022 1.00 84.25 90 TRP A N 1
ATOM 687 C CA . TRP A 1 90 ? 9.682 1.946 -10.688 1.00 84.25 90 TRP A CA 1
ATOM 688 C C . TRP A 1 90 ? 9.480 1.824 -12.192 1.00 84.25 90 TRP A C 1
ATOM 690 O O . TRP A 1 90 ? 8.463 1.297 -12.648 1.00 84.25 90 TRP A O 1
ATOM 700 N N . ASP A 1 91 ? 10.506 2.215 -12.937 1.00 86.94 91 ASP A N 1
ATOM 701 C CA . ASP A 1 91 ? 10.649 1.886 -14.349 1.00 86.94 91 ASP A CA 1
ATOM 702 C C . ASP A 1 91 ? 11.720 0.798 -14.525 1.00 86.94 91 ASP A C 1
ATOM 704 O O . ASP A 1 91 ? 12.464 0.476 -13.595 1.00 86.94 91 ASP A O 1
ATOM 708 N N . TYR A 1 92 ? 11.791 0.179 -15.701 1.00 90.50 92 TYR A N 1
ATOM 709 C CA . TYR A 1 92 ? 12.676 -0.956 -15.963 1.00 90.50 92 TYR A CA 1
ATOM 710 C C . TYR A 1 92 ? 13.377 -0.849 -17.318 1.00 90.50 92 TYR A C 1
ATOM 712 O O . TYR A 1 92 ? 12.844 -0.322 -18.291 1.00 90.50 92 TYR A O 1
ATOM 720 N N . ASN A 1 93 ? 14.580 -1.421 -17.411 1.00 93.81 93 ASN A N 1
ATOM 721 C CA . ASN A 1 93 ? 15.417 -1.412 -18.619 1.00 93.81 93 ASN A CA 1
ATOM 722 C C . ASN A 1 93 ? 14.936 -2.360 -19.738 1.00 93.81 93 ASN A C 1
ATOM 724 O O . ASN A 1 93 ? 15.731 -3.092 -20.335 1.00 93.81 93 ASN A O 1
ATOM 728 N N . TYR A 1 94 ? 13.643 -2.346 -20.066 1.00 95.31 94 TYR A N 1
ATOM 729 C CA . TYR A 1 94 ? 13.054 -3.242 -21.064 1.00 95.31 94 TYR A CA 1
ATOM 730 C C . TYR A 1 94 ? 13.763 -3.180 -22.420 1.00 95.31 94 TYR A C 1
ATOM 732 O O . TYR A 1 94 ? 14.054 -4.226 -22.999 1.00 95.31 94 TYR A O 1
ATOM 740 N N . ASP A 1 95 ? 14.079 -1.985 -22.924 1.00 95.19 95 ASP A N 1
ATOM 741 C CA . ASP A 1 95 ? 14.736 -1.836 -24.227 1.00 95.19 95 ASP A CA 1
ATOM 742 C C . ASP A 1 95 ? 16.153 -2.412 -24.242 1.00 95.19 95 ASP A C 1
ATOM 744 O O . ASP A 1 95 ? 16.542 -3.071 -25.206 1.00 95.19 95 ASP A O 1
ATOM 748 N N . GLU A 1 96 ? 16.912 -2.244 -23.160 1.00 95.06 96 GLU A N 1
ATOM 749 C CA . GLU A 1 96 ? 18.255 -2.810 -23.044 1.00 95.06 96 GLU A CA 1
ATOM 750 C C . GLU A 1 96 ? 18.221 -4.342 -23.073 1.00 95.06 96 GLU A C 1
ATOM 752 O O . GLU A 1 96 ? 19.012 -4.970 -23.784 1.00 95.06 96 GLU A O 1
ATOM 757 N N . VAL A 1 97 ? 17.286 -4.936 -22.327 1.00 95.88 97 VAL A N 1
ATOM 758 C CA . VAL A 1 97 ? 17.176 -6.391 -22.170 1.00 95.88 97 VAL A CA 1
ATOM 759 C C . VAL A 1 97 ? 16.570 -7.045 -23.407 1.00 95.88 97 VAL A C 1
ATOM 761 O O . VAL A 1 97 ? 17.093 -8.044 -23.896 1.00 95.88 97 VAL A O 1
ATOM 764 N N . LEU A 1 98 ? 15.471 -6.496 -23.926 1.00 96.19 98 LEU A N 1
ATOM 765 C CA . LEU A 1 98 ? 14.684 -7.127 -24.988 1.00 96.19 98 LEU A CA 1
ATOM 766 C C . LEU A 1 98 ? 15.161 -6.741 -26.392 1.00 96.19 98 LEU A C 1
ATOM 768 O O . LEU A 1 98 ? 14.973 -7.516 -27.329 1.00 96.19 98 LEU A O 1
ATOM 772 N N . ARG A 1 99 ? 15.751 -5.550 -26.559 1.00 96.69 99 ARG A N 1
ATOM 773 C CA . ARG A 1 99 ? 16.077 -4.970 -27.877 1.00 96.69 99 ARG A CA 1
ATOM 774 C C . ARG A 1 99 ? 17.540 -4.532 -28.017 1.00 96.69 99 ARG A C 1
ATOM 776 O O . ARG A 1 99 ? 17.978 -4.257 -29.129 1.00 96.69 99 ARG A O 1
ATOM 783 N N . GLY A 1 100 ? 18.324 -4.526 -26.936 1.00 94.88 100 GLY A N 1
ATOM 784 C CA . GLY A 1 100 ? 19.696 -4.006 -26.916 1.00 94.88 100 GLY A CA 1
ATOM 785 C C . GLY A 1 100 ? 20.778 -4.927 -27.492 1.00 94.88 100 GLY A C 1
ATOM 786 O O . GLY A 1 100 ? 21.945 -4.547 -27.513 1.00 94.88 100 GLY A O 1
ATOM 787 N N . GLY A 1 101 ? 20.440 -6.148 -27.926 1.00 96.19 101 GLY A N 1
ATOM 788 C CA . GLY A 1 101 ? 21.403 -7.086 -28.529 1.00 96.19 101 GLY A CA 1
ATOM 789 C C . GLY A 1 101 ? 22.472 -7.626 -27.566 1.00 96.19 101 GLY A C 1
ATOM 790 O O . GLY A 1 101 ? 23.456 -8.218 -28.003 1.00 96.19 101 GLY A O 1
ATOM 791 N N . LYS A 1 102 ? 22.287 -7.445 -26.253 1.00 95.50 102 LYS A N 1
ATOM 792 C CA . LYS A 1 102 ? 23.259 -7.811 -25.209 1.00 95.50 102 LYS A CA 1
ATOM 793 C C . LYS A 1 102 ? 23.163 -9.276 -24.757 1.00 95.50 102 LYS A C 1
ATOM 795 O O . LYS A 1 102 ? 23.996 -9.750 -23.980 1.00 95.50 102 LYS A O 1
ATOM 800 N N . GLY A 1 103 ? 22.172 -10.022 -25.246 1.00 93.75 103 GLY A N 1
ATOM 801 C CA . GLY A 1 103 ? 21.978 -11.430 -24.900 1.00 93.75 103 GLY A CA 1
ATOM 802 C C . GLY A 1 103 ? 21.866 -11.624 -23.386 1.00 93.75 103 GLY A C 1
ATOM 803 O O . GLY A 1 103 ? 21.106 -10.932 -22.725 1.00 93.75 103 GLY A O 1
ATOM 804 N N . ARG A 1 104 ? 22.657 -12.543 -22.824 1.00 95.38 104 ARG A N 1
ATOM 805 C CA . ARG A 1 104 ? 22.657 -12.856 -21.380 1.00 95.38 104 ARG A CA 1
ATOM 806 C C . ARG A 1 104 ? 23.604 -11.984 -20.547 1.00 95.38 104 ARG A C 1
ATOM 808 O O . ARG A 1 104 ? 23.805 -12.280 -19.375 1.00 95.38 104 ARG A O 1
ATOM 815 N N . SER A 1 105 ? 24.234 -10.971 -21.145 1.00 96.12 105 SER A N 1
ATOM 816 C CA . SER A 1 105 ? 25.163 -10.087 -20.418 1.00 96.12 105 SER A CA 1
ATOM 817 C C . SER A 1 105 ? 24.457 -9.006 -19.595 1.00 96.12 105 SER A C 1
ATOM 819 O O . SER A 1 105 ? 25.098 -8.346 -18.786 1.00 96.12 105 SER A O 1
ATOM 821 N N . VAL A 1 106 ? 23.143 -8.855 -19.775 1.00 95.94 106 VAL A N 1
ATOM 822 C CA . VAL A 1 106 ? 22.273 -7.967 -18.996 1.00 95.94 106 VAL A CA 1
ATOM 823 C C . VAL A 1 106 ? 21.038 -8.727 -18.528 1.00 95.94 106 VAL A C 1
ATOM 825 O O . VAL A 1 106 ? 20.680 -9.761 -19.095 1.00 95.94 106 VAL A O 1
ATOM 828 N N . HIS A 1 107 ? 20.379 -8.209 -17.498 1.00 95.12 107 HIS A N 1
ATOM 829 C CA . HIS A 1 107 ? 19.115 -8.724 -16.983 1.00 95.12 107 HIS A CA 1
ATOM 830 C C . HIS A 1 107 ? 18.155 -7.570 -16.697 1.00 95.12 107 HIS A C 1
ATOM 832 O O . HIS A 1 107 ? 18.564 -6.407 -16.684 1.00 95.12 107 HIS A O 1
ATOM 838 N N . LEU A 1 108 ? 16.881 -7.903 -16.475 1.00 94.31 108 LEU A N 1
ATOM 839 C CA . LEU A 1 108 ? 15.882 -6.927 -16.059 1.00 94.31 108 LEU A CA 1
ATOM 840 C C . LEU A 1 108 ? 16.298 -6.322 -14.717 1.00 94.31 108 LEU A C 1
ATOM 842 O O . LEU A 1 108 ? 16.624 -7.040 -13.769 1.00 94.31 108 LEU A O 1
ATOM 846 N N . THR A 1 109 ? 16.320 -5.003 -14.665 1.00 90.69 109 THR A N 1
ATOM 847 C CA . THR A 1 109 ? 16.623 -4.208 -13.482 1.00 90.69 109 THR A CA 1
ATOM 848 C C . THR A 1 109 ? 15.761 -2.959 -13.507 1.00 90.69 109 THR A C 1
ATOM 850 O O . THR A 1 109 ? 15.360 -2.483 -14.573 1.00 90.69 109 THR A O 1
ATOM 853 N N . ARG A 1 110 ? 15.483 -2.435 -12.315 1.00 85.62 110 ARG A N 1
ATOM 854 C CA . ARG A 1 110 ? 14.873 -1.119 -12.162 1.00 85.62 110 ARG A CA 1
ATOM 855 C C . ARG A 1 110 ? 15.810 -0.053 -12.736 1.00 85.62 110 ARG A C 1
ATOM 857 O O . ARG A 1 110 ? 17.033 -0.197 -12.635 1.00 85.62 110 ARG A O 1
ATOM 864 N N . ILE A 1 111 ? 15.239 0.968 -13.360 1.00 80.62 111 ILE A N 1
ATOM 865 C CA . ILE A 1 111 ? 15.929 2.158 -13.865 1.00 80.62 111 ILE A CA 1
ATOM 866 C C . ILE A 1 111 ? 15.132 3.398 -13.491 1.00 80.62 111 ILE A C 1
ATOM 868 O O . ILE A 1 111 ? 13.924 3.318 -13.305 1.00 80.62 111 ILE A O 1
ATOM 872 N N . ASN A 1 112 ? 15.813 4.544 -13.437 1.00 59.44 112 ASN A N 1
ATOM 873 C CA . ASN A 1 112 ? 15.189 5.835 -13.150 1.00 59.44 112 ASN A CA 1
ATOM 874 C C . ASN A 1 112 ? 14.330 5.794 -11.879 1.00 59.44 112 ASN A C 1
ATOM 876 O O . ASN A 1 112 ? 13.176 6.217 -11.881 1.00 59.44 112 ASN A O 1
ATOM 880 N N . ASP A 1 113 ? 14.896 5.278 -10.786 1.00 56.72 113 ASP A N 1
ATOM 881 C CA . ASP A 1 113 ? 14.244 5.357 -9.489 1.00 56.72 113 ASP A CA 1
ATOM 882 C C . ASP A 1 113 ? 14.083 6.850 -9.148 1.00 56.72 113 ASP A C 1
ATOM 884 O O . ASP A 1 113 ? 15.056 7.528 -8.817 1.00 56.72 113 ASP A O 1
ATOM 888 N N . ALA A 1 114 ? 12.851 7.372 -9.163 1.00 51.22 114 ALA A N 1
ATOM 889 C CA . ALA A 1 114 ? 12.530 8.681 -8.574 1.00 51.22 114 ALA A CA 1
ATOM 890 C C . ALA A 1 114 ? 12.926 8.763 -7.080 1.00 51.22 114 ALA A C 1
ATOM 892 O O . ALA A 1 114 ? 12.880 9.822 -6.458 1.00 51.22 114 ALA A O 1
ATOM 893 N N . THR A 1 115 ? 13.319 7.624 -6.511 1.00 53.91 115 THR A N 1
ATOM 894 C CA . THR A 1 115 ? 13.737 7.394 -5.136 1.00 53.91 115 THR A CA 1
ATOM 895 C C . THR A 1 115 ? 15.138 6.767 -5.053 1.00 53.91 115 THR A C 1
ATOM 897 O O . THR A 1 115 ? 15.343 5.959 -4.153 1.00 53.91 115 THR A O 1
ATOM 900 N N . ASP A 1 116 ? 16.034 7.029 -6.023 1.00 46.16 116 ASP A N 1
ATOM 901 C CA . ASP A 1 116 ? 17.430 6.535 -6.141 1.00 46.16 116 ASP A CA 1
ATOM 902 C C . ASP A 1 116 ? 17.961 5.827 -4.877 1.00 46.16 116 ASP A C 1
ATOM 904 O O . ASP A 1 116 ? 18.422 6.459 -3.927 1.00 46.16 116 ASP A O 1
ATOM 908 N N . GLY A 1 117 ? 17.836 4.494 -4.836 1.00 54.22 117 GLY A N 1
ATOM 909 C CA . GLY A 1 117 ? 18.272 3.685 -3.692 1.00 54.22 117 GLY A CA 1
ATOM 910 C C . GLY A 1 117 ? 17.184 3.211 -2.722 1.00 54.22 117 GLY A C 1
ATOM 911 O O . GLY A 1 117 ? 17.527 2.549 -1.737 1.00 54.22 117 GLY A O 1
ATOM 912 N N . ALA A 1 118 ? 15.894 3.450 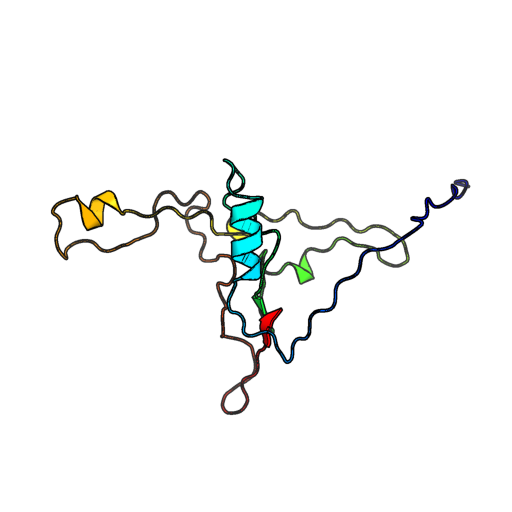-2.987 1.00 58.47 118 ALA A N 1
ATOM 913 C CA . ALA A 1 118 ? 14.806 2.887 -2.185 1.00 58.47 118 ALA A CA 1
ATOM 914 C C . ALA A 1 118 ? 14.882 1.348 -2.149 1.00 58.47 118 ALA A C 1
ATOM 916 O O . ALA A 1 118 ? 14.545 0.620 -3.089 1.00 58.47 118 ALA A O 1
ATOM 917 N N . ARG A 1 119 ? 15.319 0.841 -0.994 1.00 73.25 119 ARG A N 1
ATOM 918 C CA . ARG A 1 119 ? 15.316 -0.580 -0.607 1.00 73.25 119 ARG A CA 1
ATOM 919 C C . ARG A 1 119 ? 13.935 -1.039 -0.125 1.00 73.25 119 ARG A C 1
ATOM 921 O O . ARG A 1 119 ? 13.845 -1.936 0.703 1.00 73.25 119 ARG A O 1
ATOM 928 N N . TRP A 1 120 ? 12.889 -0.338 -0.543 1.00 84.12 120 TRP A N 1
ATOM 929 C CA . TRP A 1 120 ? 11.527 -0.525 -0.076 1.00 84.12 120 TRP A CA 1
ATOM 930 C C . TRP A 1 120 ? 10.539 -0.220 -1.198 1.00 84.12 120 TRP A C 1
ATOM 932 O O . TRP A 1 120 ? 10.839 0.546 -2.117 1.00 84.12 120 TRP A O 1
ATOM 942 N N . GLY A 1 121 ? 9.359 -0.812 -1.103 1.00 88.25 121 GLY A N 1
ATOM 943 C CA . GLY A 1 121 ? 8.205 -0.517 -1.934 1.00 88.25 121 GLY A CA 1
ATOM 944 C C . GLY A 1 121 ? 6.922 -0.955 -1.236 1.00 88.25 121 GLY A C 1
ATOM 945 O O . GLY A 1 121 ? 6.985 -1.594 -0.181 1.00 88.25 121 GLY A O 1
ATOM 946 N N . PRO A 1 122 ? 5.757 -0.642 -1.817 1.00 89.38 122 PRO A N 1
ATOM 947 C CA . PRO A 1 122 ? 4.503 -1.216 -1.359 1.00 89.38 122 PRO A CA 1
ATOM 948 C C . PRO A 1 122 ? 4.615 -2.745 -1.347 1.00 89.38 122 PRO A C 1
ATOM 950 O O . PRO A 1 122 ? 5.119 -3.320 -2.312 1.00 89.38 122 PRO A O 1
ATOM 953 N N . ASN A 1 123 ? 4.155 -3.382 -0.266 1.00 94.94 123 ASN A N 1
ATOM 954 C CA . ASN A 1 123 ? 4.169 -4.841 -0.105 1.00 94.94 123 ASN A CA 1
ATOM 955 C C . ASN A 1 123 ? 5.581 -5.479 -0.139 1.00 94.94 123 ASN A C 1
ATOM 957 O O . ASN A 1 123 ? 5.740 -6.609 -0.587 1.00 94.94 123 ASN A O 1
ATOM 961 N N . TRP A 1 124 ? 6.625 -4.754 0.286 1.00 94.19 124 TRP A N 1
ATOM 962 C CA . TRP A 1 124 ? 8.008 -5.257 0.263 1.00 94.19 124 TRP A CA 1
ATOM 963 C C . TRP A 1 124 ? 8.255 -6.444 1.206 1.00 94.19 124 TRP A C 1
ATOM 965 O O . TRP A 1 124 ? 9.075 -7.300 0.895 1.00 94.19 124 TRP A O 1
ATOM 975 N N . ASP A 1 125 ? 7.560 -6.490 2.339 1.00 96.12 125 ASP A N 1
ATOM 976 C CA . ASP A 1 125 ? 7.615 -7.546 3.358 1.00 96.12 125 ASP A CA 1
ATOM 977 C C . ASP A 1 125 ? 6.464 -8.560 3.215 1.00 96.12 125 ASP A C 1
ATOM 979 O O . ASP A 1 125 ? 5.946 -9.088 4.203 1.00 96.12 125 ASP A O 1
ATOM 983 N N . GLU A 1 126 ? 6.036 -8.816 1.975 1.00 98.00 126 GLU A N 1
ATOM 984 C CA . GLU A 1 126 ? 5.008 -9.812 1.668 1.00 98.00 126 GLU A CA 1
ATOM 985 C C . GLU A 1 126 ? 5.385 -11.197 2.211 1.00 98.00 126 GLU A C 1
ATOM 987 O O . GLU A 1 126 ? 6.503 -11.675 2.020 1.00 98.00 126 GLU A O 1
ATOM 992 N N . ASP A 1 127 ? 4.430 -11.845 2.880 1.00 98.19 127 ASP A N 1
ATOM 993 C CA . ASP A 1 127 ? 4.521 -13.205 3.421 1.00 98.19 127 ASP A CA 1
ATOM 994 C C . ASP A 1 127 ? 5.629 -13.434 4.472 1.00 98.19 127 ASP A C 1
ATOM 996 O O . ASP A 1 127 ? 5.839 -14.573 4.899 1.00 98.19 127 ASP A O 1
ATOM 1000 N N . GLU A 1 128 ? 6.311 -12.382 4.946 1.00 98.00 128 GLU A N 1
ATOM 1001 C CA . GLU A 1 128 ? 7.300 -12.502 6.026 1.00 98.00 128 GLU A CA 1
ATOM 1002 C C . GLU A 1 128 ? 6.620 -12.722 7.386 1.00 98.00 128 GLU A C 1
ATOM 1004 O O . GLU A 1 128 ? 6.876 -13.717 8.070 1.00 98.00 128 GLU A O 1
ATOM 1009 N N . GLY A 1 129 ? 5.715 -11.815 7.770 1.00 97.75 129 GLY A N 1
ATOM 1010 C CA . GLY A 1 129 ? 4.943 -11.938 9.001 1.00 97.75 129 GLY A CA 1
ATOM 1011 C C . GLY A 1 129 ? 5.775 -11.864 10.280 1.00 97.75 129 GLY A C 1
ATOM 1012 O O . GLY A 1 129 ? 6.735 -11.106 10.403 1.00 97.75 129 GLY A O 1
ATOM 1013 N N . GLY A 1 130 ? 5.372 -12.649 11.280 1.00 98.19 130 GLY A N 1
ATOM 1014 C CA . GLY A 1 130 ? 6.053 -12.724 12.567 1.00 98.19 130 GLY A CA 1
ATOM 1015 C C . GLY A 1 130 ? 6.125 -14.135 13.135 1.00 98.19 130 GLY A C 1
ATOM 1016 O O . GLY A 1 130 ? 5.650 -15.108 12.551 1.00 98.19 130 GLY A O 1
ATOM 1017 N N . GLY A 1 131 ? 6.705 -14.233 14.331 1.00 97.81 131 GLY A N 1
ATOM 1018 C CA . GLY A 1 131 ? 6.935 -15.506 15.011 1.00 97.81 131 GLY A CA 1
ATOM 1019 C C . GLY A 1 131 ? 8.233 -16.182 14.575 1.00 97.81 131 GLY A C 1
ATOM 1020 O O . GLY A 1 131 ? 9.005 -15.660 13.778 1.00 97.81 131 GLY A O 1
ATOM 1021 N N . GLU A 1 132 ? 8.484 -17.355 15.142 1.00 97.94 132 GLU A N 1
ATOM 1022 C CA . GLU A 1 132 ? 9.661 -18.168 14.844 1.00 97.94 132 GLU A CA 1
ATOM 1023 C C . GLU A 1 132 ? 9.212 -19.590 14.532 1.00 97.94 132 GLU A C 1
ATOM 1025 O O . GLU A 1 132 ? 8.215 -20.072 15.076 1.00 97.94 132 GLU A O 1
ATOM 1030 N N . TRP A 1 133 ? 9.953 -20.287 13.672 1.00 97.00 133 TRP A N 1
ATOM 1031 C CA . TRP A 1 133 ? 9.682 -21.689 13.366 1.00 97.00 133 TRP A CA 1
ATOM 1032 C C . TRP A 1 133 ? 9.636 -22.545 14.652 1.00 97.00 133 TRP A C 1
ATOM 1034 O O . TRP A 1 133 ? 10.557 -22.452 15.466 1.00 97.00 133 TRP A O 1
ATOM 1044 N N . PRO A 1 134 ? 8.621 -23.414 14.847 1.00 97.19 134 PRO A N 1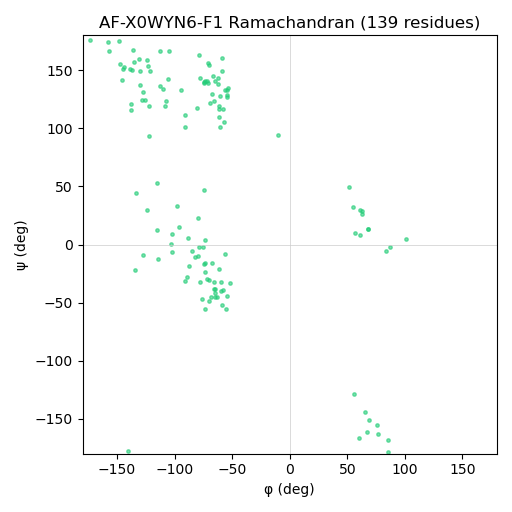
ATOM 1045 C CA . PRO A 1 134 ? 7.584 -23.837 13.895 1.00 97.19 134 PRO A CA 1
ATOM 1046 C C . PRO A 1 134 ? 6.249 -23.073 13.994 1.00 97.19 134 PRO A C 1
ATOM 1048 O O . PRO A 1 134 ? 5.252 -23.542 13.455 1.00 97.19 134 PRO A O 1
ATOM 1051 N N . ASN A 1 135 ? 6.212 -21.922 14.669 1.00 98.38 135 ASN A N 1
ATOM 1052 C CA . ASN A 1 135 ? 5.008 -21.113 14.888 1.00 98.38 135 ASN A CA 1
ATOM 1053 C C . ASN A 1 135 ? 5.070 -19.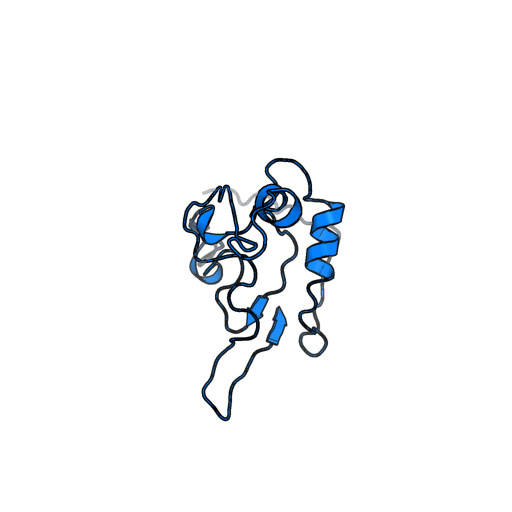724 14.203 1.00 98.38 135 ASN A C 1
ATOM 1055 O O . ASN A 1 135 ? 4.873 -18.713 14.888 1.00 98.38 135 ASN A O 1
ATOM 1059 N N . PRO A 1 136 ? 5.355 -19.623 12.888 1.00 98.50 136 PRO A N 1
ATOM 1060 C CA . PRO A 1 136 ? 5.193 -18.360 12.178 1.00 98.50 136 PRO A CA 1
ATOM 1061 C C . PRO A 1 136 ? 3.704 -18.014 12.037 1.00 98.50 136 PRO A C 1
ATOM 1063 O O . PRO A 1 136 ? 2.845 -18.900 12.022 1.00 98.50 136 PRO A O 1
ATOM 1066 N N . TYR A 1 137 ? 3.392 -16.729 11.912 1.00 98.44 137 TYR A N 1
ATOM 1067 C CA . TYR A 1 137 ? 2.033 -16.253 11.683 1.00 98.44 137 TYR A CA 1
ATOM 1068 C C . TYR A 1 137 ? 2.022 -15.006 10.802 1.00 98.44 137 TYR A C 1
ATOM 1070 O O . TYR A 1 137 ? 2.855 -14.114 10.957 1.00 98.44 137 TYR A O 1
ATOM 1078 N N . TYR A 1 138 ? 1.030 -14.932 9.918 1.00 98.56 138 TYR A N 1
ATOM 1079 C CA . TYR A 1 138 ? 0.655 -13.709 9.224 1.00 98.56 138 TYR A CA 1
ATOM 1080 C C . TYR A 1 138 ? -0.794 -13.766 8.731 1.00 98.56 138 TYR A C 1
ATOM 1082 O O . TYR A 1 138 ? -1.420 -14.828 8.704 1.00 98.56 138 TYR A O 1
ATOM 1090 N N . PHE A 1 139 ? -1.321 -12.610 8.345 1.00 98.62 139 PHE A N 1
ATOM 1091 C CA . PHE A 1 139 ? -2.556 -12.449 7.579 1.00 98.62 139 PHE A CA 1
ATOM 1092 C C . PHE A 1 139 ? -2.445 -11.200 6.694 1.00 98.62 139 PHE A C 1
ATOM 1094 O O . PHE A 1 139 ? -1.465 -10.464 6.788 1.00 98.62 139 PHE A O 1
ATOM 1101 N N . TYR A 1 140 ? -3.446 -10.947 5.849 1.00 98.56 140 TYR A N 1
ATOM 1102 C CA . TYR A 1 140 ? -3.451 -9.797 4.942 1.00 98.56 140 TYR A CA 1
ATOM 1103 C C . TYR A 1 140 ? -4.495 -8.758 5.346 1.00 98.56 140 TYR A C 1
ATOM 1105 O O . TYR A 1 140 ? -5.655 -9.113 5.592 1.00 98.56 140 TYR A O 1
ATOM 1113 N N . LEU A 1 141 ? -4.083 -7.488 5.362 1.00 93.88 141 LEU A N 1
ATOM 1114 C CA . LEU A 1 141 ? -4.923 -6.317 5.629 1.00 93.88 141 LEU A CA 1
ATOM 1115 C C . LEU A 1 141 ? -4.656 -5.194 4.624 1.00 93.88 141 LEU A C 1
ATOM 1117 O O . LEU A 1 141 ? -3.484 -4.773 4.488 1.00 93.88 141 LEU A O 1
#

Organism: NCBI:txid412755

Sequence (141 aa):
MATKGKQMTSQRQLAWVFDLNKCIGCQTCSVACKVLWAEDEGMEQMWWMTTNTQPGRGAPRDWETMGGGYKNGEPQLGHLPTAEEFGGGWDYNYDEVLRGGKGRSVHLTRINDATDGARWGPNWDEDEGGGEWPNPYYFYL

Foldseek 3Di:
DDDPPDDDDDPDDDDDDDDQVPDPQPCPVQVVCCVVPQPDPPSQLPRVDAKEKPPALAALGVVVPQDFDDDPNHTIDGDDDDCLSSFGPWDWPCCCAPPVPCDPVDDIDTDDRPNVPNPDHGHNCPPVADDDPPDGDITMD

Radius of gyration: 20.46 Å; Cα contacts (8 Å, |Δi|>4): 184; chains: 1; bounding box: 53×55×54 Å

Solvent-accessible surface area (backbone atoms only — not comparable to full-atom values): 8950 Å² total; per-residue (Å²): 131,85,78,84,69,83,78,88,75,75,96,72,80,92,84,86,85,85,60,63,93,72,50,79,68,78,50,59,64,27,49,55,44,26,77,72,73,34,76,56,94,92,25,64,60,51,62,96,39,72,62,22,32,35,55,62,50,44,74,39,52,49,52,92,74,36,63,39,66,66,60,97,85,41,79,43,81,50,66,80,82,49,66,46,41,36,16,60,54,71,40,61,45,55,60,53,51,78,68,53,83,52,66,86,80,54,68,88,44,78,38,79,51,91,41,77,81,50,91,43,32,63,53,68,58,56,86,63,34,37,75,54,90,98,57,61,48,68,49,41,83

Secondary structure (DSSP, 8-state):
----PPPP--S--------TTT-----HHHHHHHHHH--STT-TT--SS---EESS-TTTTTGGGSB-SEETTEE--B---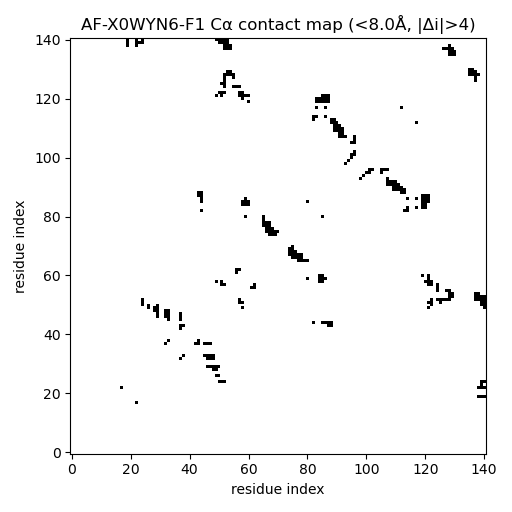-HHHH----EE-HHHHHHSS-GGG----EES-TTTT----TTTTTTT-B--TT--B-EE-

InterPro domains:
  IPR017896 4Fe-4S ferredoxin-type, iron-sulphur binding domain [PS51379] (14-42)

Mean predicted aligned error: 6.01 Å

Nearest PDB structures (foldseek):
  2ivf-assembly1_B  TM=9.477E-01  e=2.050E-13  Aromatoleum aromaticum EbN1
  5ch7-assembly2_D  TM=9.211E-01  e=3.493E-12  Azospira oryzae PS
  3egw-assembly1_B  TM=7.796E-01  e=1.141E-06  Escherichia coli K-12
  1y4z-assembly1_B  TM=7.748E-01  e=1.791E-06  Escherichia coli
  1r27-assembly1_B  TM=7.876E-01  e=5.024E-06  Escherichia coli